Protein AF-A0A2Z4AJR3-F1 (afdb_monomer)

Structure (mmCIF, N/CA/C/O backbone):
data_AF-A0A2Z4AJR3-F1
#
_entry.id   AF-A0A2Z4AJR3-F1
#
loop_
_atom_site.group_PDB
_atom_site.id
_atom_site.type_symbol
_atom_site.label_atom_id
_atom_site.label_alt_id
_atom_site.label_comp_id
_atom_site.label_asym_id
_atom_site.label_entity_id
_atom_site.label_seq_id
_atom_site.pdbx_PDB_ins_code
_atom_site.Cartn_x
_atom_site.Cartn_y
_atom_site.Cartn_z
_atom_site.occupancy
_atom_site.B_iso_or_equiv
_atom_site.auth_seq_id
_atom_site.auth_comp_id
_atom_site.auth_asym_id
_atom_site.auth_atom_id
_atom_site.pdbx_PDB_model_num
ATOM 1 N N . MET A 1 1 ? -3.519 -14.144 2.038 1.00 68.12 1 MET A N 1
ATOM 2 C CA . MET A 1 1 ? -2.293 -13.369 1.726 1.00 68.12 1 MET A CA 1
ATOM 3 C C . MET A 1 1 ? -1.253 -14.188 0.958 1.00 68.12 1 MET A C 1
ATOM 5 O O . MET A 1 1 ? -0.577 -13.627 0.110 1.00 68.12 1 MET A O 1
ATOM 9 N N . ILE A 1 2 ? -1.195 -15.507 1.170 1.00 71.19 2 ILE A N 1
ATOM 10 C CA . ILE A 1 2 ? -0.264 -16.466 0.538 1.00 71.19 2 ILE A CA 1
ATOM 11 C C . ILE A 1 2 ? -0.085 -16.307 -0.996 1.00 71.19 2 ILE A C 1
ATOM 13 O O . ILE A 1 2 ? 1.054 -16.163 -1.431 1.00 71.19 2 ILE A O 1
ATOM 17 N N . PRO A 1 3 ? -1.143 -16.233 -1.833 1.00 73.94 3 PRO A N 1
ATOM 18 C CA . PRO A 1 3 ? -0.958 -16.132 -3.287 1.00 73.94 3 PRO A CA 1
ATOM 19 C C . PRO A 1 3 ? -0.391 -14.782 -3.754 1.00 73.94 3 PRO A C 1
ATOM 21 O O . PRO A 1 3 ? 0.295 -14.725 -4.768 1.00 73.94 3 PRO A O 1
ATOM 24 N N . ALA A 1 4 ? -0.639 -13.693 -3.018 1.00 70.06 4 ALA A N 1
ATOM 25 C CA . ALA A 1 4 ? -0.101 -12.377 -3.368 1.00 70.06 4 ALA A CA 1
ATOM 26 C C . ALA A 1 4 ? 1.401 -12.294 -3.062 1.00 70.06 4 ALA A C 1
ATOM 28 O O . ALA A 1 4 ? 2.161 -11.809 -3.892 1.00 70.06 4 ALA A O 1
ATOM 29 N N . PHE A 1 5 ? 1.843 -12.846 -1.925 1.00 71.88 5 PHE A N 1
ATOM 30 C CA . PHE A 1 5 ? 3.268 -12.944 -1.593 1.00 71.88 5 PHE A CA 1
ATOM 31 C C . PHE A 1 5 ? 4.039 -13.809 -2.594 1.00 71.88 5 PHE A C 1
ATOM 33 O O . PHE A 1 5 ? 5.112 -13.411 -3.044 1.00 71.88 5 PHE A O 1
ATOM 40 N N . TYR A 1 6 ? 3.461 -14.939 -3.014 1.00 75.12 6 TYR A N 1
ATOM 41 C CA . TYR A 1 6 ? 4.043 -15.765 -4.073 1.00 75.12 6 TYR A CA 1
ATOM 42 C C . TYR A 1 6 ? 4.201 -14.990 -5.389 1.00 75.12 6 TYR A C 1
ATOM 44 O O . TYR A 1 6 ? 5.244 -15.066 -6.032 1.00 75.12 6 TYR A O 1
ATOM 52 N N . ARG A 1 7 ? 3.199 -14.187 -5.759 1.00 72.88 7 ARG A N 1
ATOM 53 C CA . ARG A 1 7 ? 3.192 -13.397 -6.996 1.00 72.88 7 ARG A CA 1
ATOM 54 C C . ARG A 1 7 ? 4.144 -12.195 -6.962 1.00 72.88 7 ARG A C 1
ATOM 56 O O . ARG A 1 7 ? 4.716 -11.850 -7.989 1.00 72.88 7 ARG A O 1
ATOM 63 N N . VAL A 1 8 ? 4.391 -11.599 -5.793 1.00 72.88 8 VAL A N 1
ATOM 64 C CA . VAL A 1 8 ? 5.460 -10.593 -5.628 1.00 72.88 8 VAL A CA 1
ATOM 65 C C . VAL A 1 8 ? 6.842 -11.217 -5.850 1.00 72.88 8 VAL A C 1
ATOM 67 O O . VAL A 1 8 ? 7.664 -10.628 -6.549 1.00 72.88 8 VAL A O 1
ATOM 70 N N . ALA A 1 9 ? 7.096 -12.405 -5.291 1.00 71.62 9 ALA A N 1
ATOM 71 C CA . ALA A 1 9 ? 8.402 -13.064 -5.372 1.00 71.62 9 ALA A CA 1
ATOM 72 C C . ALA A 1 9 ? 8.666 -13.725 -6.738 1.00 71.62 9 ALA A C 1
ATOM 74 O O . ALA A 1 9 ? 9.757 -13.601 -7.288 1.00 71.62 9 ALA A O 1
ATOM 75 N N . SER A 1 10 ? 7.660 -14.399 -7.298 1.00 74.00 10 SER A N 1
ATOM 76 C CA . SER A 1 10 ? 7.775 -15.219 -8.516 1.00 74.00 10 SER A CA 1
ATOM 77 C C . SER A 1 10 ? 7.088 -14.598 -9.737 1.00 74.00 10 SER A C 1
ATOM 79 O O . SER A 1 10 ? 6.953 -15.250 -10.769 1.00 74.00 10 SER A O 1
ATOM 81 N N . GLY A 1 11 ? 6.637 -13.343 -9.644 1.00 75.75 11 GLY A N 1
ATOM 82 C CA . GLY A 1 11 ? 5.975 -12.644 -10.743 1.00 75.75 11 GLY A CA 1
ATOM 83 C C . GLY A 1 11 ? 6.918 -12.472 -11.945 1.00 75.75 11 GLY A C 1
ATOM 84 O O . GLY A 1 11 ? 7.996 -11.881 -11.777 1.00 75.75 11 GLY A O 1
ATOM 85 N N . PRO A 1 12 ? 6.548 -12.945 -13.152 1.00 77.44 12 PRO A N 1
ATOM 86 C CA . PRO A 1 12 ? 7.414 -12.919 -14.334 1.00 77.44 12 PRO A CA 1
ATOM 87 C C . PRO A 1 12 ? 7.587 -11.514 -14.926 1.00 77.44 12 PRO A C 1
ATOM 89 O O . PRO A 1 12 ? 8.567 -11.255 -15.618 1.00 77.44 12 PRO A O 1
ATOM 92 N N . THR A 1 13 ? 6.667 -10.582 -14.645 1.00 83.75 13 THR A N 1
ATOM 93 C CA . THR A 1 13 ? 6.741 -9.198 -15.138 1.00 83.75 13 THR A CA 1
ATOM 94 C C . THR A 1 13 ? 6.786 -8.192 -13.991 1.00 83.75 13 THR A C 1
ATOM 96 O O . THR A 1 13 ? 6.220 -8.416 -12.921 1.00 83.75 13 THR A O 1
ATOM 99 N N . ALA A 1 14 ? 7.435 -7.045 -14.217 1.00 79.44 14 ALA A N 1
ATOM 100 C CA . ALA A 1 14 ? 7.485 -5.966 -13.228 1.00 79.44 14 ALA A CA 1
ATOM 101 C C . ALA A 1 14 ? 6.081 -5.442 -12.869 1.00 79.44 14 ALA A C 1
ATOM 103 O O . ALA A 1 14 ? 5.813 -5.150 -11.706 1.00 79.44 14 ALA A O 1
ATOM 104 N N . LEU A 1 15 ? 5.167 -5.393 -13.848 1.00 80.06 15 LEU A N 1
ATOM 105 C CA . LEU A 1 15 ? 3.771 -5.009 -13.620 1.00 80.06 15 LEU A CA 1
ATOM 106 C C . LEU A 1 15 ? 3.046 -5.995 -12.700 1.00 80.06 15 LEU A C 1
ATOM 108 O O . LEU A 1 15 ? 2.326 -5.563 -11.805 1.00 80.06 15 LEU A O 1
ATOM 112 N N . ASP A 1 16 ? 3.277 -7.299 -12.868 1.00 79.06 16 ASP A N 1
ATOM 113 C CA . ASP A 1 16 ? 2.667 -8.330 -12.025 1.00 79.06 16 ASP A CA 1
ATOM 114 C C . ASP A 1 16 ? 3.073 -8.181 -10.552 1.00 79.06 16 ASP A C 1
ATOM 116 O O . ASP A 1 16 ? 2.237 -8.258 -9.649 1.00 79.06 16 ASP A O 1
ATOM 120 N N . ARG A 1 17 ? 4.349 -7.855 -10.313 1.00 83.12 17 ARG A N 1
ATOM 121 C CA . ARG A 1 17 ? 4.880 -7.592 -8.969 1.00 83.12 17 ARG A CA 1
ATOM 122 C C . ARG A 1 17 ? 4.256 -6.345 -8.345 1.00 83.12 17 ARG A C 1
ATOM 124 O O . ARG A 1 17 ? 3.882 -6.376 -7.179 1.00 83.12 17 ARG A O 1
ATOM 131 N N . ILE A 1 18 ? 4.090 -5.267 -9.111 1.00 84.75 18 ILE A N 1
ATOM 132 C CA . ILE A 1 18 ? 3.505 -4.006 -8.619 1.00 84.75 18 ILE A CA 1
ATOM 133 C C . ILE A 1 18 ? 2.026 -4.168 -8.280 1.00 84.75 18 ILE A C 1
ATOM 135 O O . ILE A 1 18 ? 1.578 -3.693 -7.236 1.00 84.75 18 ILE A O 1
ATOM 139 N N . VAL A 1 19 ? 1.271 -4.871 -9.127 1.00 84.69 19 VAL A N 1
ATOM 140 C CA . VAL A 1 19 ? -0.136 -5.190 -8.853 1.00 84.69 19 VAL A CA 1
ATOM 141 C C . VAL A 1 19 ? -0.247 -6.053 -7.594 1.00 84.69 19 VAL A C 1
ATOM 143 O O . VAL A 1 19 ? -1.100 -5.793 -6.745 1.00 84.69 19 VAL A O 1
ATOM 146 N N . ALA A 1 20 ? 0.642 -7.035 -7.428 1.00 83.75 20 ALA A N 1
ATOM 147 C CA . ALA A 1 20 ? 0.664 -7.880 -6.241 1.00 83.75 20 ALA A CA 1
ATOM 148 C C . ALA A 1 20 ? 1.022 -7.102 -4.956 1.00 83.75 20 ALA A C 1
ATOM 150 O O . ALA A 1 20 ? 0.376 -7.319 -3.930 1.00 83.75 20 ALA A O 1
ATOM 151 N N . VAL A 1 21 ? 1.973 -6.159 -5.008 1.00 85.62 21 VAL A N 1
ATOM 152 C CA . VAL A 1 21 ? 2.312 -5.270 -3.876 1.00 85.62 21 VAL A CA 1
ATOM 153 C C . VAL A 1 21 ? 1.123 -4.392 -3.485 1.00 85.62 21 VAL A C 1
ATOM 155 O O . VAL A 1 21 ? 0.779 -4.319 -2.307 1.00 85.62 21 VAL A O 1
ATOM 158 N N . ASN A 1 22 ? 0.447 -3.786 -4.461 1.00 87.75 22 ASN A N 1
ATOM 159 C CA . ASN A 1 22 ? -0.716 -2.938 -4.204 1.00 87.75 22 ASN A CA 1
ATOM 160 C C . ASN A 1 22 ? -1.855 -3.730 -3.525 1.00 87.75 22 ASN A C 1
ATOM 162 O O . ASN A 1 22 ? -2.441 -3.284 -2.539 1.00 87.75 22 ASN A O 1
ATOM 166 N N . LEU A 1 23 ? -2.094 -4.966 -3.980 1.00 87.06 23 LEU A N 1
ATOM 167 C CA . LEU A 1 23 ? -3.086 -5.865 -3.385 1.00 87.06 23 LEU A CA 1
ATOM 168 C C . LEU A 1 23 ? -2.747 -6.259 -1.934 1.00 87.06 23 LEU A C 1
ATOM 170 O O . LEU A 1 23 ? -3.650 -6.500 -1.128 1.00 87.06 23 LE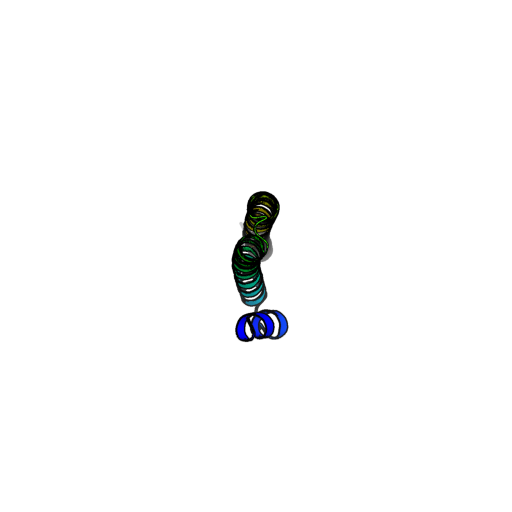U A O 1
ATOM 174 N N . ILE A 1 24 ? -1.457 -6.348 -1.592 1.00 88.75 24 ILE A N 1
ATOM 175 C CA . ILE A 1 24 ? -1.002 -6.568 -0.213 1.00 88.75 24 ILE A CA 1
ATOM 176 C C . ILE A 1 24 ? -1.282 -5.324 0.632 1.00 88.75 24 ILE A C 1
ATOM 178 O O . ILE A 1 24 ? -1.871 -5.462 1.702 1.00 88.75 24 ILE A O 1
ATOM 182 N N . GLY A 1 25 ? -0.944 -4.130 0.138 1.00 86.81 25 GLY A N 1
ATOM 183 C CA . GLY A 1 25 ? -1.158 -2.870 0.853 1.00 86.81 25 GLY A CA 1
ATOM 184 C C . GLY A 1 25 ? -2.617 -2.644 1.251 1.00 86.81 25 GLY A C 1
ATOM 185 O O . GLY A 1 25 ? -2.894 -2.361 2.415 1.00 86.81 25 GLY A O 1
ATOM 186 N N . THR A 1 26 ? -3.571 -2.881 0.343 1.00 88.25 26 THR A N 1
ATOM 187 C CA . THR A 1 26 ? -5.006 -2.765 0.667 1.00 88.25 26 THR A CA 1
ATOM 188 C C . THR A 1 26 ? -5.444 -3.760 1.745 1.00 88.25 26 THR A C 1
ATOM 190 O O . THR A 1 26 ? -6.226 -3.414 2.629 1.00 88.25 26 THR A O 1
ATOM 193 N N . LYS A 1 27 ? -4.929 -4.998 1.721 1.00 89.31 27 LYS A N 1
ATOM 194 C CA . LYS A 1 27 ? -5.237 -5.999 2.758 1.00 89.31 27 LYS A CA 1
ATOM 195 C C . LYS A 1 27 ? -4.649 -5.617 4.114 1.00 89.31 27 LYS A C 1
ATOM 197 O O . LYS A 1 27 ? -5.309 -5.828 5.126 1.00 89.31 27 LYS A O 1
ATOM 202 N N . THR A 1 28 ? -3.457 -5.027 4.134 1.00 90.69 28 THR A N 1
ATOM 203 C CA . THR A 1 28 ? -2.835 -4.508 5.358 1.00 90.69 28 THR A CA 1
ATOM 204 C C . THR A 1 28 ? -3.677 -3.398 5.984 1.00 90.69 28 THR A C 1
ATOM 206 O O . THR A 1 28 ? -3.921 -3.441 7.186 1.00 90.69 28 THR A O 1
ATOM 209 N N . THR A 1 29 ? -4.202 -2.458 5.189 1.00 92.56 29 THR A N 1
ATOM 210 C CA . THR A 1 29 ? -5.122 -1.416 5.683 1.00 92.56 29 THR A CA 1
ATOM 211 C C . THR A 1 29 ? -6.354 -2.015 6.363 1.00 92.56 29 THR A C 1
ATOM 213 O O . THR A 1 29 ? -6.718 -1.590 7.456 1.00 92.56 29 THR A O 1
ATOM 216 N N . VAL A 1 30 ? -6.975 -3.037 5.764 1.00 92.19 30 VAL A N 1
ATOM 217 C CA . VAL A 1 30 ? -8.135 -3.716 6.369 1.00 92.19 30 VAL A CA 1
ATOM 218 C C . VAL A 1 30 ? -7.760 -4.383 7.696 1.00 92.19 30 VAL A C 1
ATOM 220 O O . VAL A 1 30 ? -8.500 -4.272 8.670 1.00 92.19 30 VAL A O 1
ATOM 223 N N . ILE A 1 31 ? -6.591 -5.028 7.764 1.00 92.69 31 ILE A N 1
ATOM 224 C CA . ILE A 1 31 ? -6.086 -5.646 8.997 1.00 92.69 31 ILE A CA 1
ATOM 225 C C . ILE A 1 31 ? -5.865 -4.593 10.094 1.00 92.69 31 ILE A C 1
ATOM 227 O O . ILE A 1 31 ? -6.249 -4.840 11.233 1.00 92.69 31 ILE A O 1
ATOM 231 N N . LEU A 1 32 ? -5.316 -3.415 9.771 1.00 91.56 32 LEU A N 1
ATOM 232 C CA . LEU A 1 32 ? -5.133 -2.322 10.738 1.00 91.56 32 LEU A CA 1
ATOM 233 C C . LEU A 1 32 ? -6.460 -1.886 11.373 1.00 91.56 32 LEU A C 1
ATOM 235 O O . LEU A 1 32 ? -6.527 -1.718 12.589 1.00 91.56 32 LEU A O 1
ATOM 239 N N . VAL A 1 33 ? -7.523 -1.765 10.574 1.00 90.56 33 VAL A N 1
ATOM 240 C CA . VAL A 1 33 ? -8.857 -1.394 11.073 1.00 90.56 33 VAL A CA 1
ATOM 241 C C . VAL A 1 33 ? -9.454 -2.500 11.950 1.00 90.56 33 VAL A C 1
ATOM 243 O O . VAL A 1 33 ? -9.990 -2.212 13.019 1.00 90.56 33 VAL A O 1
ATOM 246 N N . ILE A 1 34 ? -9.320 -3.770 11.549 1.00 92.62 34 ILE A N 1
ATOM 247 C CA . ILE A 1 34 ? -9.792 -4.919 12.342 1.00 92.62 34 ILE A CA 1
ATOM 248 C C . ILE A 1 34 ? -9.075 -4.974 13.698 1.00 92.62 34 ILE A C 1
ATOM 250 O O . ILE A 1 34 ? -9.716 -5.158 14.731 1.00 92.62 34 ILE A O 1
ATOM 254 N N . ILE A 1 35 ? -7.756 -4.770 13.708 1.00 90.50 35 ILE A N 1
ATOM 255 C CA . ILE A 1 35 ? -6.951 -4.699 14.931 1.00 90.50 35 ILE A CA 1
ATOM 256 C C . ILE A 1 35 ? -7.424 -3.532 15.807 1.00 90.50 35 ILE A C 1
ATOM 258 O O . ILE A 1 35 ? -7.700 -3.732 16.987 1.00 90.50 35 ILE A O 1
ATOM 262 N N . GLY A 1 36 ? -7.609 -2.338 15.240 1.00 89.38 36 GLY A N 1
ATOM 263 C CA . GLY A 1 36 ? -8.138 -1.187 15.978 1.00 89.38 36 GLY A CA 1
ATOM 264 C C . GLY A 1 36 ? -9.493 -1.453 16.633 1.00 89.38 36 GLY A C 1
ATOM 265 O O . GLY A 1 36 ? -9.731 -1.018 17.762 1.00 89.38 36 GLY A O 1
ATOM 266 N N . SER A 1 37 ? -10.348 -2.226 15.957 1.00 87.94 37 SER A N 1
ATOM 267 C CA . SER A 1 37 ? -11.634 -2.669 16.495 1.00 87.94 37 SER A CA 1
ATOM 268 C C . SER A 1 37 ? -11.494 -3.680 17.632 1.00 87.94 37 SER A C 1
ATOM 270 O O . SER A 1 37 ? -12.264 -3.613 18.585 1.00 87.94 37 SER A O 1
ATOM 272 N N . LEU A 1 38 ? -10.525 -4.597 17.562 1.00 91.75 38 LEU A N 1
ATOM 273 C CA . LEU A 1 38 ? -10.255 -5.588 18.613 1.00 91.75 38 LEU A CA 1
ATOM 274 C C . LEU A 1 38 ? -9.710 -4.950 19.897 1.00 91.75 38 LEU A C 1
ATOM 276 O O . LEU A 1 38 ? -10.058 -5.383 20.991 1.00 91.75 38 LEU A O 1
ATOM 280 N N . PHE A 1 39 ? -8.875 -3.917 19.774 1.00 90.44 39 PHE A N 1
ATOM 281 C CA . PHE A 1 39 ? -8.234 -3.251 20.913 1.00 90.44 39 PHE A CA 1
ATOM 282 C C . PHE A 1 39 ? -9.040 -2.080 21.496 1.00 90.44 39 PHE A C 1
ATOM 284 O O . PHE A 1 39 ? -8.531 -1.379 22.370 1.00 90.44 39 PHE A O 1
ATOM 291 N N . ALA A 1 40 ? -10.268 -1.842 21.014 1.00 83.25 40 ALA A N 1
ATOM 292 C CA . ALA A 1 40 ? -11.121 -0.712 21.409 1.00 83.25 40 ALA A CA 1
ATOM 293 C C . ALA A 1 40 ? -10.423 0.665 21.312 1.00 83.25 40 ALA A C 1
ATOM 295 O O . ALA A 1 40 ? -10.753 1.600 22.037 1.00 83.25 40 ALA A O 1
ATOM 296 N N . ARG A 1 41 ? -9.446 0.797 20.405 1.00 86.69 41 ARG A N 1
ATOM 297 C CA . ARG A 1 41 ? -8.670 2.026 20.150 1.00 86.69 41 ARG A CA 1
ATOM 298 C C . ARG A 1 41 ? -8.747 2.427 18.679 1.00 86.69 41 ARG A C 1
ATOM 300 O O . ARG A 1 41 ? -7.742 2.768 18.066 1.00 86.69 41 ARG A O 1
ATOM 307 N N . LEU A 1 42 ? -9.944 2.349 18.102 1.00 86.62 42 LEU A N 1
ATOM 308 C CA . LEU A 1 42 ? -10.185 2.552 16.670 1.00 86.62 42 LEU A CA 1
ATOM 309 C C . LEU A 1 42 ? -9.610 3.867 16.133 1.00 86.62 42 LEU A C 1
ATOM 311 O O . LEU A 1 42 ? -9.029 3.854 15.056 1.00 86.62 42 LEU A O 1
ATOM 315 N N . GLU A 1 43 ? -9.721 4.961 16.884 1.00 88.12 43 GLU A N 1
ATOM 316 C CA . GLU A 1 43 ? -9.310 6.306 16.453 1.00 88.12 43 GLU A CA 1
ATOM 317 C C . GLU A 1 43 ? -7.848 6.345 15.974 1.00 88.12 43 GLU A C 1
ATOM 319 O O . GLU A 1 43 ? -7.578 6.694 14.829 1.00 88.12 43 GLU A O 1
ATOM 324 N N . MET A 1 44 ? -6.914 5.844 16.788 1.00 90.62 44 MET A N 1
ATOM 325 C CA . MET A 1 44 ? -5.485 5.813 16.447 1.00 90.62 44 MET A CA 1
ATOM 326 C C . MET A 1 44 ? -5.180 4.890 15.257 1.00 90.62 44 MET A C 1
ATOM 328 O O . MET A 1 44 ? -4.317 5.178 14.428 1.00 90.62 44 MET A O 1
ATOM 332 N N . PHE A 1 45 ? -5.870 3.751 15.167 1.00 89.69 45 PHE A N 1
ATOM 333 C CA . PHE A 1 45 ? -5.650 2.798 14.078 1.00 89.69 45 PHE A CA 1
ATOM 334 C C . PHE A 1 45 ? -6.249 3.277 12.755 1.00 89.69 45 PHE A C 1
ATOM 336 O O . PHE A 1 45 ? -5.709 2.933 11.704 1.00 89.69 45 PHE A O 1
ATOM 343 N N . ILE A 1 46 ? -7.319 4.077 12.789 1.00 92.44 46 ILE A N 1
ATOM 344 C CA . ILE A 1 46 ? -7.891 4.718 11.603 1.00 92.44 46 ILE A CA 1
ATOM 345 C C . ILE A 1 46 ? -6.885 5.704 11.009 1.00 92.44 46 ILE A C 1
ATOM 347 O O . ILE A 1 46 ? -6.666 5.656 9.800 1.00 92.44 46 ILE A O 1
ATOM 351 N N . ASP A 1 47 ? -6.209 6.513 11.827 1.00 93.88 47 ASP A N 1
ATOM 352 C CA . ASP A 1 47 ? -5.182 7.443 11.338 1.00 93.88 47 ASP A CA 1
ATOM 353 C C . ASP A 1 47 ? -4.053 6.703 10.605 1.00 93.88 47 ASP A C 1
ATOM 355 O O . ASP A 1 47 ? -3.694 7.048 9.474 1.00 93.88 47 ASP A O 1
ATOM 359 N N . PHE A 1 48 ? -3.543 5.614 11.195 1.00 93.44 48 PHE A N 1
ATOM 360 C CA . PHE A 1 48 ? -2.544 4.771 10.536 1.00 93.44 48 PHE A CA 1
ATOM 361 C C . PHE A 1 48 ? -3.086 4.087 9.281 1.00 93.44 48 PHE A C 1
ATOM 363 O O . PHE A 1 48 ? -2.388 4.035 8.270 1.00 93.44 48 PHE A O 1
ATOM 370 N N . ALA A 1 49 ? -4.315 3.571 9.315 1.00 93.62 49 ALA A N 1
ATOM 371 C CA . ALA A 1 49 ? -4.935 2.910 8.175 1.00 93.62 49 ALA A CA 1
ATOM 372 C C . ALA A 1 49 ? -5.101 3.874 6.992 1.00 93.62 49 ALA A C 1
ATOM 374 O O . ALA A 1 49 ? -4.771 3.508 5.863 1.00 93.62 49 ALA A O 1
ATOM 375 N N . LEU A 1 50 ? -5.550 5.105 7.248 1.00 94.00 50 LEU A N 1
ATOM 376 C CA . LEU A 1 50 ? -5.715 6.148 6.238 1.00 94.00 50 LEU A CA 1
ATOM 377 C C . LEU A 1 50 ? -4.369 6.593 5.664 1.00 94.00 50 LEU A C 1
ATOM 379 O O . LEU A 1 50 ? -4.218 6.639 4.442 1.00 94.00 50 LEU A O 1
ATOM 383 N N . ALA A 1 51 ? -3.369 6.843 6.515 1.00 95.25 51 ALA A N 1
ATOM 384 C CA . ALA A 1 51 ? -2.021 7.184 6.065 1.00 95.25 51 ALA A CA 1
ATOM 385 C C . ALA A 1 51 ? -1.418 6.071 5.189 1.00 95.25 51 ALA A C 1
ATOM 387 O O . ALA A 1 51 ? -0.874 6.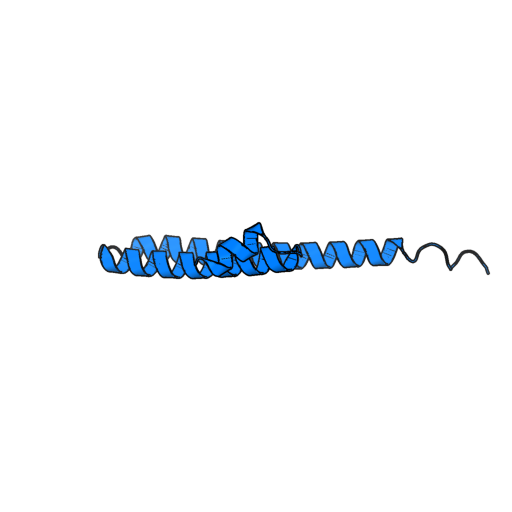340 4.115 1.00 95.25 51 ALA A O 1
ATOM 388 N N . TYR A 1 52 ? -1.569 4.810 5.604 1.00 93.50 52 TYR A N 1
ATOM 389 C CA . TYR A 1 52 ? -1.058 3.659 4.862 1.00 93.50 52 TYR A CA 1
ATOM 390 C C . TYR A 1 52 ? -1.814 3.430 3.547 1.00 93.50 52 TYR A C 1
ATOM 392 O O . TYR A 1 52 ? -1.202 3.111 2.527 1.00 93.50 52 TYR A O 1
ATOM 400 N N . ALA A 1 53 ? -3.136 3.632 3.540 1.00 93.38 53 ALA A N 1
ATOM 401 C CA . ALA A 1 53 ? -3.955 3.544 2.335 1.00 93.38 53 ALA A CA 1
ATOM 402 C C . ALA A 1 53 ? -3.534 4.594 1.301 1.00 93.38 53 ALA A C 1
ATOM 404 O O . ALA A 1 53 ?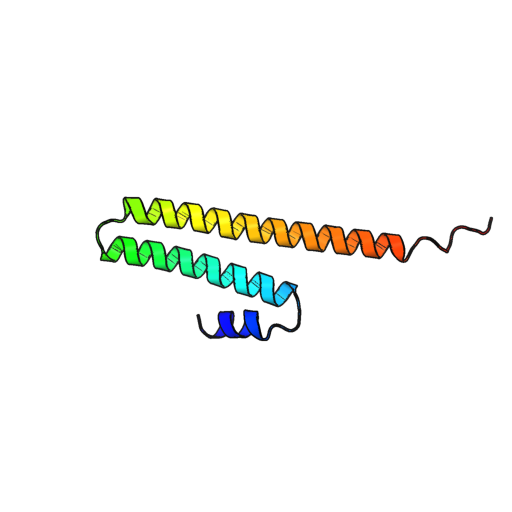 -3.346 4.267 0.125 1.00 93.38 53 ALA A O 1
ATOM 405 N N . LEU A 1 54 ? -3.331 5.837 1.748 1.00 95.19 54 LEU A N 1
ATOM 406 C CA . LEU A 1 54 ? -2.900 6.930 0.886 1.00 95.19 54 LEU A CA 1
ATOM 407 C C . LEU A 1 54 ? -1.492 6.677 0.336 1.00 95.19 54 LEU A C 1
ATOM 409 O O . LEU A 1 54 ? -1.261 6.831 -0.862 1.00 95.19 54 LEU A O 1
ATOM 413 N N . LEU A 1 55 ? -0.571 6.213 1.184 1.00 93.88 55 LEU A N 1
ATOM 414 C CA . LEU A 1 55 ? 0.782 5.848 0.773 1.00 93.88 55 LEU A CA 1
ATOM 415 C C . LEU A 1 55 ? 0.775 4.739 -0.288 1.00 93.88 55 LEU A C 1
ATOM 417 O O . LEU A 1 55 ? 1.434 4.872 -1.321 1.00 93.88 55 LEU A O 1
ATOM 421 N N . ASN A 1 56 ? 0.004 3.669 -0.070 1.00 92.19 56 ASN A N 1
ATOM 422 C CA . ASN A 1 56 ? -0.121 2.565 -1.021 1.00 92.19 56 ASN A CA 1
ATOM 423 C C . ASN A 1 56 ? -0.701 3.035 -2.368 1.00 92.19 56 ASN A C 1
ATOM 425 O O . ASN A 1 56 ? -0.227 2.631 -3.432 1.00 92.19 56 ASN A O 1
ATOM 429 N N . PHE A 1 57 ? -1.682 3.938 -2.336 1.00 91.69 57 PHE A N 1
ATOM 430 C CA . PHE A 1 57 ? -2.261 4.523 -3.542 1.00 91.69 57 PHE A CA 1
ATOM 431 C C . PHE A 1 57 ? -1.258 5.398 -4.311 1.00 91.69 57 PHE A C 1
ATOM 433 O O . PHE A 1 57 ? -1.095 5.239 -5.523 1.00 91.69 57 PHE A O 1
ATOM 440 N N . ILE A 1 58 ? -0.525 6.275 -3.616 1.00 94.56 58 ILE A N 1
ATOM 441 C CA . ILE A 1 58 ? 0.509 7.124 -4.226 1.00 94.56 58 ILE A CA 1
ATOM 442 C C . ILE A 1 58 ? 1.623 6.267 -4.837 1.00 94.56 58 ILE A C 1
ATOM 444 O O . ILE A 1 58 ? 2.053 6.541 -5.958 1.00 94.56 58 ILE A O 1
ATOM 448 N N . ALA A 1 59 ? 2.060 5.208 -4.152 1.00 90.81 59 ALA A N 1
ATOM 449 C C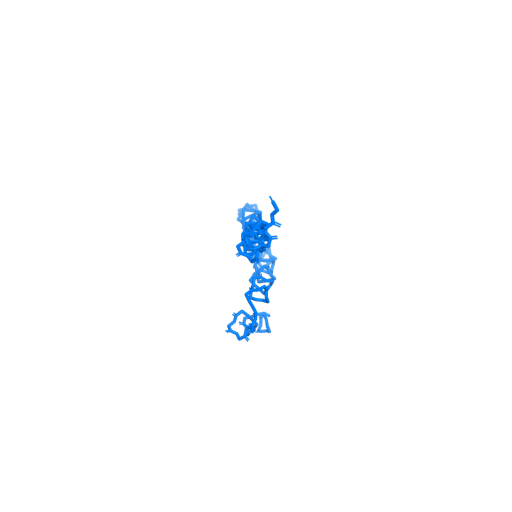A . ALA A 1 59 ? 3.072 4.288 -4.668 1.00 90.81 59 ALA A CA 1
ATOM 450 C C . ALA A 1 59 ? 2.629 3.628 -5.985 1.00 90.81 59 ALA A C 1
ATOM 452 O O . ALA A 1 59 ? 3.405 3.560 -6.942 1.00 90.81 59 ALA A O 1
ATOM 453 N N . ALA A 1 60 ? 1.365 3.208 -6.073 1.00 89.25 60 ALA A N 1
ATOM 454 C CA . ALA A 1 60 ? 0.802 2.642 -7.294 1.00 89.25 60 ALA A CA 1
ATOM 455 C C . ALA A 1 60 ? 0.754 3.655 -8.450 1.00 89.25 60 ALA A C 1
ATOM 457 O O . ALA A 1 60 ? 1.132 3.325 -9.577 1.00 89.25 60 ALA A O 1
ATOM 458 N N . LEU A 1 61 ? 0.346 4.899 -8.177 1.00 91.69 61 LEU A N 1
ATOM 459 C CA . LEU A 1 61 ? 0.347 5.977 -9.171 1.00 91.69 61 LEU A CA 1
ATOM 460 C C . LEU A 1 61 ? 1.763 6.324 -9.644 1.00 91.69 61 LEU A C 1
ATOM 462 O O . LEU A 1 61 ? 1.997 6.497 -10.842 1.00 91.69 61 LEU A O 1
ATOM 466 N N . ALA A 1 62 ? 2.717 6.403 -8.716 1.00 92.19 62 ALA A N 1
ATOM 467 C CA . ALA A 1 62 ? 4.117 6.667 -9.019 1.00 92.19 62 ALA A CA 1
ATOM 468 C C . ALA A 1 62 ? 4.701 5.571 -9.918 1.00 92.19 62 ALA A C 1
ATOM 470 O O . ALA A 1 62 ? 5.325 5.879 -10.937 1.00 92.19 62 ALA A O 1
ATOM 471 N N . ALA A 1 63 ? 4.421 4.304 -9.598 1.00 89.69 63 ALA A N 1
ATOM 472 C CA . ALA A 1 63 ? 4.798 3.176 -10.433 1.00 89.69 63 ALA A CA 1
ATOM 473 C C . ALA A 1 63 ? 4.180 3.299 -11.835 1.00 89.69 63 ALA A C 1
ATOM 475 O O . ALA A 1 63 ? 4.913 3.307 -12.823 1.00 89.69 63 ALA A O 1
ATOM 476 N N . ALA A 1 64 ? 2.863 3.498 -11.949 1.00 88.81 64 ALA A N 1
ATOM 477 C CA . ALA A 1 64 ? 2.190 3.643 -13.243 1.00 88.81 64 ALA A CA 1
ATOM 478 C C . ALA A 1 64 ? 2.802 4.765 -14.105 1.00 88.81 64 ALA A C 1
ATOM 480 O O . ALA A 1 64 ? 3.090 4.569 -15.290 1.00 88.81 64 ALA A O 1
ATOM 481 N N . LYS A 1 65 ? 3.083 5.925 -13.496 1.00 89.69 65 LYS A N 1
ATOM 482 C CA . LYS A 1 65 ? 3.721 7.065 -14.169 1.00 89.69 65 LYS A CA 1
ATOM 483 C C . LYS A 1 65 ? 5.139 6.736 -14.640 1.00 89.69 65 LYS A C 1
ATOM 485 O O . LYS A 1 65 ? 5.524 7.148 -15.736 1.00 89.69 65 LYS A O 1
ATOM 490 N N . TYR A 1 66 ? 5.908 6.006 -13.833 1.00 89.56 66 TYR A N 1
ATOM 491 C CA . TYR A 1 66 ? 7.260 5.577 -14.180 1.00 89.56 66 TYR A CA 1
ATOM 492 C C . TYR A 1 66 ? 7.256 4.655 -15.407 1.00 89.56 66 TYR A C 1
ATOM 494 O O . TYR A 1 66 ? 7.936 4.955 -16.388 1.00 89.56 66 TYR A O 1
ATOM 502 N N . PHE A 1 67 ? 6.419 3.610 -15.424 1.00 86.88 67 PHE A N 1
ATOM 503 C CA . PHE A 1 67 ? 6.321 2.706 -16.582 1.00 86.88 67 PHE A CA 1
ATOM 504 C C . PHE A 1 67 ? 5.856 3.423 -17.847 1.00 86.88 67 PHE A C 1
ATOM 506 O O . PHE A 1 67 ? 6.389 3.168 -18.928 1.00 86.88 67 PHE A O 1
ATOM 513 N N . HIS A 1 68 ? 4.908 4.354 -17.726 1.00 86.31 68 HIS A N 1
ATOM 514 C CA . HIS A 1 68 ? 4.458 5.152 -18.862 1.00 86.31 68 HIS A CA 1
ATOM 515 C C . HIS A 1 68 ? 5.593 6.005 -19.454 1.00 86.31 68 HIS A C 1
ATOM 517 O O . HIS A 1 68 ? 5.793 6.019 -20.669 1.00 86.31 68 HIS A O 1
ATOM 523 N N . LYS A 1 69 ? 6.390 6.672 -18.605 1.00 88.44 69 LYS A N 1
ATOM 524 C CA . LYS A 1 69 ? 7.555 7.456 -19.048 1.00 88.44 69 LYS A CA 1
ATOM 525 C C . LYS A 1 69 ? 8.626 6.587 -19.709 1.00 88.44 69 LYS A C 1
ATOM 527 O O . LYS A 1 69 ? 9.116 6.960 -20.771 1.00 88.44 69 LYS A O 1
ATOM 532 N N . VAL A 1 70 ? 8.951 5.432 -19.124 1.00 85.06 70 VAL A N 1
ATOM 533 C CA . VAL A 1 70 ? 9.936 4.492 -19.688 1.00 85.06 70 VAL A CA 1
ATOM 534 C C . VAL A 1 70 ? 9.484 3.978 -21.058 1.00 85.06 70 VAL A C 1
ATOM 536 O O . VAL A 1 70 ? 10.277 3.961 -21.999 1.00 85.06 70 VAL A O 1
ATOM 539 N N . LYS A 1 71 ? 8.199 3.630 -21.212 1.00 84.19 71 L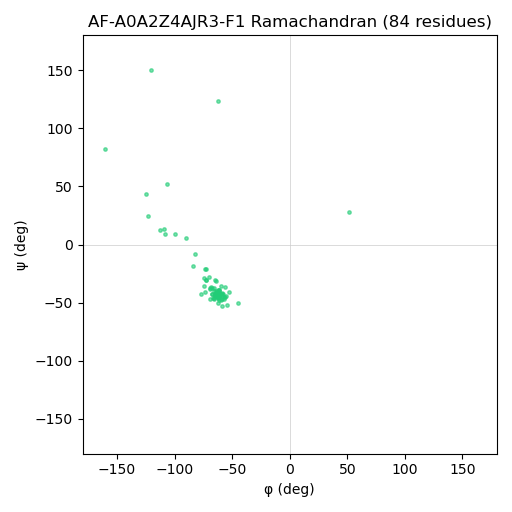YS A N 1
ATOM 540 C CA . LYS A 1 71 ? 7.631 3.203 -22.501 1.00 84.19 71 LYS A CA 1
ATOM 541 C C . LYS A 1 71 ? 7.777 4.283 -23.582 1.00 84.19 71 LYS A C 1
ATOM 543 O O . LYS A 1 71 ? 8.146 3.966 -24.713 1.00 84.19 71 LYS A O 1
ATOM 548 N N . ILE A 1 72 ? 7.520 5.548 -23.240 1.00 84.00 72 ILE A 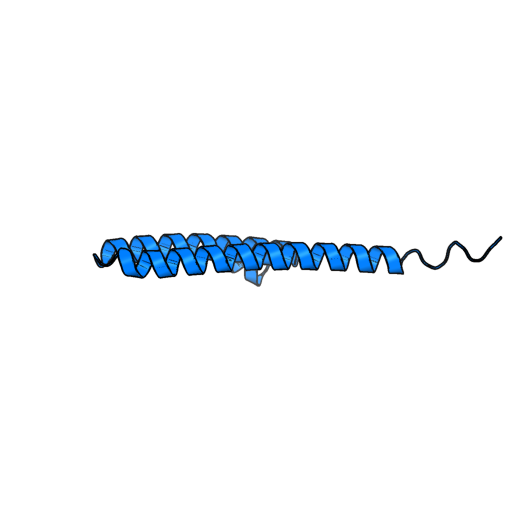N 1
ATOM 549 C CA . ILE A 1 72 ? 7.665 6.680 -24.172 1.00 84.00 72 ILE A CA 1
ATOM 550 C C . ILE A 1 72 ? 9.129 6.898 -24.564 1.00 84.00 72 ILE A C 1
ATOM 552 O O . ILE A 1 72 ? 9.414 7.042 -25.750 1.00 84.00 72 ILE A O 1
ATOM 5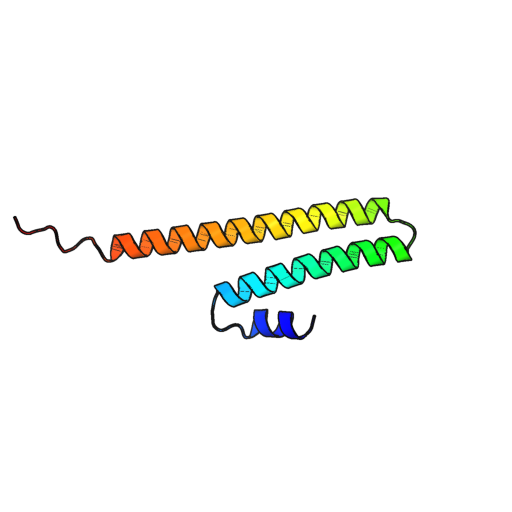56 N N . ALA A 1 73 ? 10.051 6.903 -23.595 1.00 82.75 73 ALA A N 1
ATOM 557 C CA . ALA A 1 73 ? 11.479 7.096 -23.858 1.00 82.75 73 ALA A CA 1
ATOM 558 C C . ALA A 1 73 ? 12.015 6.038 -24.835 1.00 82.75 73 ALA A C 1
ATOM 560 O O . ALA A 1 73 ? 12.608 6.382 -25.855 1.00 82.75 73 ALA A O 1
ATOM 561 N N . ARG A 1 74 ? 11.680 4.764 -24.595 1.00 77.75 74 ARG A N 1
ATOM 562 C CA . ARG A 1 74 ? 12.091 3.655 -25.463 1.00 77.75 74 ARG A CA 1
ATOM 563 C C . ARG A 1 74 ? 11.485 3.729 -26.868 1.00 77.75 74 ARG A C 1
ATOM 565 O O . ARG A 1 74 ? 12.117 3.307 -27.824 1.00 77.75 74 ARG A O 1
ATOM 572 N N . SER A 1 75 ? 10.281 4.288 -27.009 1.00 78.62 75 SER A N 1
ATOM 573 C CA . SER A 1 75 ? 9.640 4.471 -28.322 1.00 78.62 75 SER A CA 1
ATOM 574 C C . SER A 1 75 ? 10.302 5.582 -29.150 1.00 78.62 75 SER A C 1
ATOM 576 O O . SER A 1 75 ? 10.329 5.493 -30.372 1.00 78.62 75 SER A O 1
ATOM 578 N N . ARG A 1 76 ? 10.861 6.619 -28.506 1.00 74.44 76 ARG A N 1
ATOM 579 C CA . ARG A 1 76 ? 11.593 7.698 -29.197 1.00 74.44 76 ARG A CA 1
ATOM 580 C C . ARG A 1 76 ? 12.973 7.259 -29.685 1.00 74.44 76 ARG A C 1
ATOM 582 O O . ARG A 1 76 ? 13.387 7.675 -30.757 1.00 74.44 76 ARG A O 1
ATOM 589 N N . GLU A 1 77 ? 13.651 6.406 -28.925 1.00 70.50 77 GLU A N 1
ATOM 590 C CA . GLU A 1 77 ? 14.998 5.903 -29.235 1.00 70.50 77 GLU A CA 1
ATOM 591 C C . GLU A 1 77 ? 15.020 4.867 -30.374 1.00 70.50 77 GLU A C 1
ATOM 593 O O . GLU A 1 77 ? 16.038 4.696 -31.033 1.00 70.50 77 GLU A O 1
ATOM 598 N N . VAL A 1 78 ? 13.883 4.223 -30.667 1.00 64.81 78 VAL A N 1
ATOM 599 C CA . VAL A 1 78 ? 13.719 3.305 -31.816 1.00 64.81 78 VAL A CA 1
ATOM 600 C C . VAL A 1 78 ? 13.391 4.052 -33.122 1.00 64.81 78 VAL A C 1
ATOM 602 O O . VAL A 1 78 ? 13.585 3.514 -34.206 1.00 64.81 78 VAL A O 1
ATOM 605 N N . SER A 1 79 ? 12.935 5.305 -33.037 1.00 60.69 79 SER A N 1
ATOM 606 C CA . SER A 1 79 ? 12.556 6.141 -34.181 1.00 60.69 79 SER A CA 1
ATOM 607 C C . SER A 1 79 ? 13.568 7.201 -34.709 1.00 60.69 79 SER A C 1
ATOM 609 O O . SER A 1 79 ? 13.127 7.979 -35.558 1.00 60.69 79 SER A O 1
ATOM 611 N N . PRO A 1 80 ? 14.864 7.317 -34.313 1.00 56.28 80 PRO A N 1
ATOM 612 C CA . PRO A 1 80 ? 15.717 8.407 -34.803 1.00 56.28 80 PRO A CA 1
ATOM 613 C C . PRO A 1 80 ? 16.362 8.196 -36.186 1.00 56.28 80 PRO A C 1
ATOM 615 O O . PRO A 1 80 ? 16.966 9.138 -36.681 1.00 56.28 80 PRO A O 1
ATOM 618 N N . SER A 1 81 ? 16.282 7.024 -36.830 1.00 59.62 81 SER A N 1
ATOM 619 C CA . SER A 1 81 ? 17.125 6.724 -38.010 1.00 59.62 81 SER A CA 1
ATOM 620 C C . SER A 1 81 ? 16.425 6.666 -39.377 1.00 59.62 81 SER A C 1
ATOM 622 O 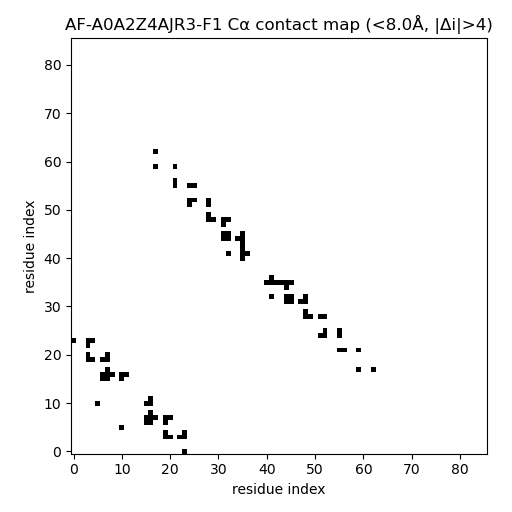O . SER A 1 81 ? 17.037 6.210 -40.338 1.00 59.62 81 SER A O 1
ATOM 624 N N . VAL A 1 82 ? 15.174 7.130 -39.523 1.00 61.47 82 VAL A N 1
ATOM 625 C CA . VAL A 1 82 ? 14.451 7.066 -40.823 1.00 61.47 82 VAL A CA 1
ATOM 626 C C . VAL A 1 82 ? 14.187 8.446 -41.453 1.00 61.47 82 VAL A C 1
ATOM 628 O O . VAL A 1 82 ? 13.452 8.550 -42.426 1.00 61.47 82 VAL A O 1
ATOM 631 N N . SER A 1 83 ? 14.807 9.528 -40.970 1.00 56.41 83 SER A N 1
ATOM 632 C CA . SER A 1 83 ? 14.640 10.862 -41.584 1.00 56.41 83 SER A CA 1
ATOM 633 C C . SER A 1 83 ? 15.937 11.543 -42.024 1.00 56.41 83 SER A C 1
ATOM 635 O O . SER A 1 83 ? 15.965 12.764 -42.131 1.00 56.41 83 SER A O 1
ATOM 637 N N . GLU A 1 84 ? 16.992 10.779 -42.309 1.00 55.25 84 GLU A N 1
ATOM 638 C CA . GLU A 1 84 ? 18.213 11.294 -42.947 1.00 55.25 84 GLU A CA 1
ATOM 639 C C . GLU A 1 84 ? 18.298 10.825 -44.411 1.00 55.25 84 GLU A C 1
ATOM 641 O O . GLU A 1 84 ? 19.270 10.218 -44.845 1.00 55.25 84 GLU A O 1
ATOM 646 N N . HIS A 1 85 ? 17.227 11.049 -45.178 1.00 49.91 85 HIS A N 1
ATOM 647 C CA . HIS A 1 85 ? 17.266 11.031 -46.644 1.00 49.91 85 HIS A CA 1
ATOM 648 C C . HIS A 1 85 ? 16.061 11.786 -47.216 1.00 49.91 85 HIS A C 1
ATOM 650 O O . HIS A 1 85 ? 15.044 11.191 -47.578 1.00 49.91 85 HIS A O 1
ATOM 656 N N . LYS A 1 86 ? 16.174 13.115 -47.284 1.00 44.78 86 LYS A N 1
ATOM 657 C CA . LYS A 1 86 ? 15.679 13.883 -48.429 1.00 44.78 86 LYS A CA 1
ATOM 658 C C . LYS A 1 86 ? 16.328 15.256 -48.498 1.00 44.78 86 LYS A C 1
ATOM 660 O O . LYS A 1 86 ? 16.257 15.973 -47.479 1.00 44.78 86 LYS A O 1
#

Solvent-accessible surface area (backbone atoms only — not comparable to full-atom values): 4798 Å² total; per-residue (Å²): 114,69,72,40,58,50,32,45,75,68,38,92,43,75,64,50,24,51,55,24,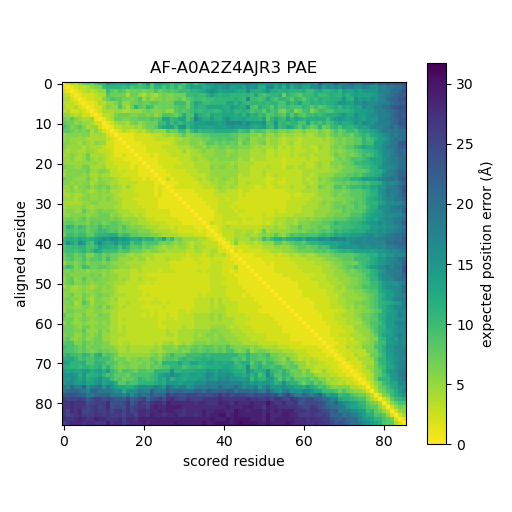49,47,58,47,45,57,52,49,30,53,49,38,44,53,50,13,58,73,68,76,46,42,71,68,26,44,56,52,24,52,54,50,47,51,50,42,51,51,52,52,51,52,49,54,53,48,54,53,51,53,54,51,54,57,56,54,73,76,61,74,82,83,78,90,80,131

Radius of gyration: 19.96 Å; Cα contacts (8 Å, |Δi|>4): 51; chains: 1; bounding box: 30×30×70 Å

Secondary structure (DSSP, 8-state):
-HHHHHHHHH-SSHHHHHHHHHHHHHHHHHHHHHHHHHTT-HHHHHHHHHHHHHHHHHHHHHHHHHHHHHHHHHHHHTSTTS-S--

InterPro domains:
  IPR007208 Na(+)/H(+) antiporter subunit F-like [PF04066] (16-67)
  IPR007208 Na(+)/H(+) antiporter subunit F-like [PTHR34702] (1-73)

Sequence (86 aa):
MIPAFYRVASGPTALDRIVAVNLIGTKTTVILVIIGSLFARLEMFIDFALAYALLNFIAALAAAKYFHKVKIARSREVSPSVSEHK

Foldseek 3Di:
DVVLVVQLVVPPDPVSNLVSQLVVLLVVLVVLQVVCVVVVNNVVSPVVSVVSNVVSVVSSVVVVVVVVVVVVVVVVVVPPPPPPDD

pLDDT: mean 82.7, std 11.45, range [44.78, 95.25]

Organism: NCBI:txid2200854

Mean predicted aligned error: 8.53 Å